Protein AF-A0A248K093-F1 (afdb_monomer_lite)

Organism: NCBI:txid1441467

pLDDT: mean 80.36, std 13.35, range [39.16, 92.19]

Secondary structure (DSSP, 8-state):
-EEEEEEE-TTS-EEE--SSPPPSSSEEEEEEEE-TT--HHHHHHHHHHS---TT--EEEHHHHHHHHHHSS-SS---

Foldseek 3Di:
DDKWKWWQAPVRDIDGCPDPDADPGFAIEIEPPDDPPADNVNLRVLSSLQSDDRPHHYDYSVRSVCSSVVVPPDDDDD

Structure (mmCIF, N/CA/C/O backbone):
data_AF-A0A248K093-F1
#
_entry.id   AF-A0A248K093-F1
#
loop_
_atom_site.group_PDB
_atom_site.id
_atom_site.type_symbol
_atom_site.label_atom_id
_atom_site.label_alt_id
_atom_site.label_comp_id
_atom_site.label_asym_id
_atom_site.label_entity_id
_atom_site.label_seq_id
_atom_site.pdbx_PDB_ins_code
_atom_site.Cart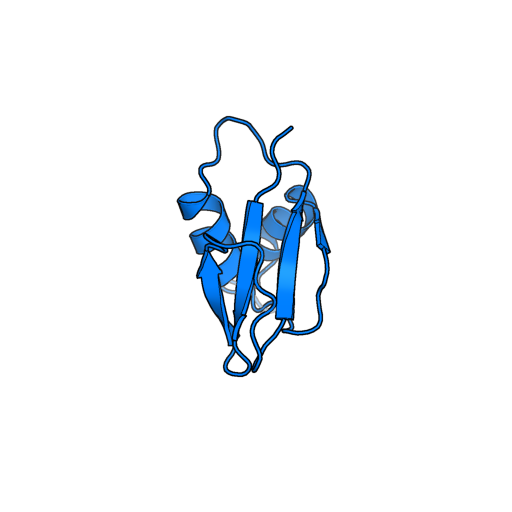n_x
_atom_site.Cartn_y
_atom_site.Cartn_z
_atom_site.occupancy
_atom_site.B_iso_or_equiv
_atom_site.auth_seq_id
_atom_site.auth_comp_id
_atom_site.auth_asym_id
_atom_site.auth_atom_id
_atom_site.pdbx_PDB_model_num
ATOM 1 N N . MET A 1 1 ? -8.579 11.662 -6.227 1.00 66.69 1 MET A N 1
ATOM 2 C CA . MET A 1 1 ? -7.336 10.882 -6.069 1.00 66.69 1 MET A CA 1
ATOM 3 C C . MET A 1 1 ? -7.229 10.500 -4.613 1.00 66.69 1 MET A C 1
ATOM 5 O O . MET A 1 1 ? -7.330 11.379 -3.762 1.00 66.69 1 MET A O 1
ATOM 9 N N . THR A 1 2 ? -7.139 9.205 -4.337 1.00 85.69 2 THR A N 1
ATOM 10 C CA . THR A 1 2 ? 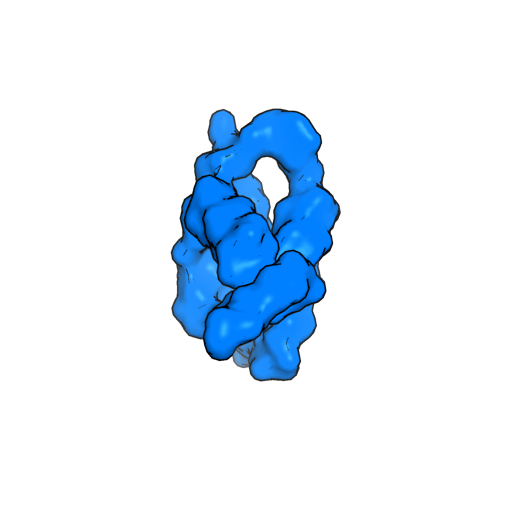-6.946 8.680 -2.983 1.00 85.69 2 THR A CA 1
ATOM 11 C C . THR A 1 2 ? -5.473 8.351 -2.769 1.00 85.69 2 THR A C 1
ATOM 13 O O . THR A 1 2 ? -4.702 8.182 -3.719 1.00 85.69 2 THR A O 1
ATOM 16 N N . HIS A 1 3 ? -5.069 8.304 -1.504 1.00 88.69 3 HIS A N 1
ATOM 17 C CA . HIS A 1 3 ? -3.735 7.878 -1.107 1.00 88.69 3 HIS A CA 1
ATOM 18 C C . HIS A 1 3 ? -3.892 6.719 -0.132 1.00 88.69 3 HIS A C 1
ATOM 20 O O . HIS A 1 3 ? -4.720 6.790 0.778 1.00 88.69 3 HIS A O 1
ATOM 26 N N . HIS A 1 4 ? -3.091 5.677 -0.309 1.00 90.25 4 HIS A N 1
ATOM 27 C CA . HIS A 1 4 ? -3.088 4.510 0.562 1.00 90.25 4 HIS A CA 1
ATOM 28 C C . HIS A 1 4 ? -1.700 4.350 1.161 1.00 90.25 4 HIS A C 1
ATOM 30 O O . HIS A 1 4 ? -0.710 4.287 0.438 1.00 90.25 4 HIS A O 1
ATOM 36 N N . ALA A 1 5 ? -1.621 4.302 2.485 1.00 89.62 5 ALA A N 1
ATOM 37 C CA . ALA A 1 5 ? -0.369 4.047 3.176 1.00 89.62 5 ALA A CA 1
ATOM 38 C C . ALA A 1 5 ? -0.248 2.552 3.490 1.00 89.62 5 ALA A C 1
ATOM 40 O O . ALA A 1 5 ? -1.186 1.919 3.979 1.00 89.62 5 ALA A O 1
ATOM 41 N N . LEU A 1 6 ? 0.920 2.000 3.190 1.00 89.94 6 LEU A N 1
ATOM 42 C CA . LEU A 1 6 ? 1.300 0.615 3.411 1.00 89.94 6 LEU A CA 1
ATOM 43 C C . LEU A 1 6 ? 2.537 0.590 4.310 1.00 89.94 6 LEU A C 1
ATOM 45 O O . LEU A 1 6 ? 3.425 1.431 4.189 1.00 89.94 6 LEU A O 1
ATOM 49 N N . ILE A 1 7 ? 2.612 -0.389 5.196 1.00 89.50 7 ILE A N 1
ATOM 50 C CA . ILE A 1 7 ? 3.793 -0.667 6.005 1.00 89.50 7 ILE A CA 1
ATOM 51 C C . ILE A 1 7 ? 4.570 -1.791 5.328 1.00 89.50 7 ILE A C 1
ATOM 53 O O . ILE A 1 7 ? 4.000 -2.832 5.009 1.00 89.50 7 ILE A O 1
ATOM 57 N N . ILE A 1 8 ? 5.870 -1.579 5.126 1.00 88.06 8 ILE A N 1
ATOM 58 C CA . ILE A 1 8 ? 6.810 -2.593 4.650 1.00 88.06 8 ILE A CA 1
ATOM 59 C C . ILE A 1 8 ? 7.675 -3.023 5.830 1.00 88.06 8 ILE A C 1
ATOM 61 O O . ILE A 1 8 ? 8.510 -2.253 6.303 1.00 88.06 8 ILE A O 1
ATOM 65 N N . ALA A 1 9 ? 7.492 -4.250 6.306 1.00 85.81 9 ALA A N 1
ATOM 66 C CA . ALA A 1 9 ? 8.376 -4.844 7.300 1.00 85.81 9 ALA A CA 1
ATOM 67 C C . ALA A 1 9 ? 9.776 -5.067 6.708 1.00 85.81 9 ALA A C 1
ATOM 69 O O . ALA A 1 9 ? 9.945 -5.179 5.492 1.00 85.81 9 ALA A O 1
ATOM 70 N N . ARG A 1 10 ? 10.791 -5.209 7.565 1.00 83.19 10 ARG A N 1
ATOM 71 C CA . ARG A 1 10 ? 12.172 -5.479 7.131 1.00 83.19 10 ARG A CA 1
ATOM 72 C C . ARG A 1 10 ? 12.315 -6.751 6.287 1.00 83.19 10 ARG A C 1
ATOM 74 O O . ARG A 1 10 ? 13.159 -6.804 5.399 1.00 83.19 10 ARG A O 1
ATOM 81 N N . ASP A 1 11 ? 11.469 -7.743 6.546 1.00 83.69 11 ASP A N 1
ATOM 82 C CA . ASP A 1 11 ? 11.382 -9.000 5.792 1.00 83.69 11 ASP A CA 1
ATOM 83 C C . ASP A 1 11 ? 10.751 -8.833 4.389 1.00 83.69 11 ASP A C 1
ATOM 85 O O . ASP A 1 11 ? 10.798 -9.732 3.558 1.00 83.69 11 ASP A O 1
ATOM 89 N N . GLY A 1 12 ? 10.177 -7.662 4.088 1.00 81.25 12 GLY A N 1
ATOM 90 C CA . GLY A 1 12 ? 9.454 -7.391 2.841 1.00 81.25 12 GLY A CA 1
ATOM 91 C C . GLY A 1 12 ? 7.957 -7.706 2.912 1.00 81.25 12 GLY A C 1
ATOM 92 O O . GLY A 1 12 ? 7.250 -7.567 1.916 1.00 81.25 12 GLY A O 1
ATOM 93 N N . THR A 1 13 ? 7.449 -8.096 4.084 1.00 87.44 13 THR A N 1
ATOM 94 C CA . THR A 1 13 ? 6.007 -8.260 4.314 1.00 87.44 13 THR A CA 1
ATOM 95 C C . THR A 1 13 ? 5.305 -6.903 4.256 1.00 87.44 13 THR A C 1
ATOM 97 O O . THR A 1 13 ? 5.692 -5.973 4.961 1.00 87.44 13 THR A O 1
ATOM 100 N N . LEU A 1 14 ? 4.253 -6.802 3.439 1.00 88.94 14 LEU A N 1
ATOM 101 C CA . LEU A 1 14 ? 3.438 -5.596 3.298 1.00 88.94 14 LEU A CA 1
ATOM 102 C C . LEU A 1 14 ? 2.122 -5.722 4.061 1.00 88.94 14 LEU A C 1
ATOM 104 O O . LEU A 1 14 ? 1.425 -6.733 3.938 1.00 88.94 14 LEU A O 1
ATOM 108 N N . THR A 1 15 ? 1.751 -4.673 4.787 1.00 90.62 15 THR A N 1
ATOM 109 C CA . THR A 1 15 ? 0.469 -4.565 5.494 1.00 90.62 15 THR A CA 1
ATOM 110 C C . THR A 1 15 ? -0.152 -3.185 5.303 1.00 90.62 15 THR A C 1
ATOM 112 O O . THR A 1 15 ? 0.525 -2.219 4.957 1.00 90.62 15 THR A O 1
ATOM 115 N N . LEU A 1 16 ? -1.465 -3.076 5.500 1.00 90.50 16 LEU A N 1
ATOM 116 C CA . LEU A 1 16 ? -2.151 -1.787 5.454 1.00 90.50 16 LEU A CA 1
ATOM 117 C C . LEU A 1 16 ? -1.786 -0.943 6.672 1.00 90.50 16 LEU A C 1
ATOM 119 O O . LEU A 1 16 ? -1.885 -1.408 7.809 1.00 90.50 16 LEU A O 1
ATOM 123 N N . GLN A 1 17 ? -1.425 0.317 6.435 1.00 87.94 17 GLN A N 1
ATOM 124 C CA . GLN A 1 17 ? -1.243 1.270 7.517 1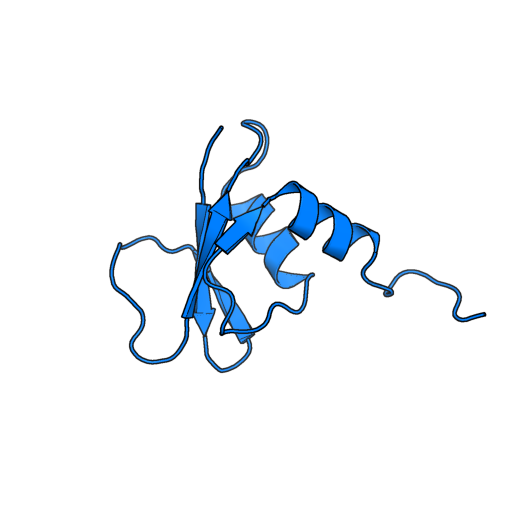.00 87.94 17 GLN A CA 1
ATOM 125 C C . GLN A 1 17 ? -2.616 1.729 8.018 1.00 87.94 17 GLN A C 1
ATOM 127 O O . GLN A 1 17 ? -3.219 2.660 7.488 1.00 87.94 17 GLN A O 1
ATOM 132 N N . THR A 1 18 ? -3.116 1.068 9.058 1.00 79.75 18 THR A N 1
ATOM 133 C CA . THR A 1 18 ? -4.361 1.444 9.745 1.00 79.75 18 THR A CA 1
ATOM 134 C C . THR A 1 18 ? -4.160 2.564 10.762 1.00 79.75 18 THR A C 1
ATOM 136 O O . THR A 1 18 ? -5.116 3.249 11.117 1.00 79.75 18 THR A O 1
ATOM 139 N N . THR A 1 19 ? -2.925 2.784 11.216 1.00 76.19 19 THR A N 1
ATOM 140 C CA . THR A 1 19 ? -2.575 3.833 12.178 1.00 76.19 19 THR A CA 1
ATOM 141 C C . THR A 1 19 ? -1.404 4.665 11.658 1.00 76.19 19 THR A C 1
ATOM 143 O O . THR A 1 19 ? -0.498 4.119 11.039 1.00 76.19 19 THR A O 1
ATOM 146 N N . PRO A 1 20 ? -1.354 5.982 11.922 1.00 70.75 20 PRO A N 1
ATOM 147 C CA . PRO A 1 20 ? -0.250 6.844 11.482 1.00 70.75 20 PRO A CA 1
ATOM 148 C C . PRO A 1 20 ? 1.068 6.597 12.246 1.00 70.75 20 PRO A C 1
ATOM 150 O O . PRO A 1 20 ? 1.963 7.439 12.225 1.00 70.75 20 PRO A O 1
ATOM 153 N N . ALA A 1 21 ? 1.189 5.476 12.961 1.00 72.88 21 ALA A N 1
ATOM 154 C CA . ALA A 1 21 ? 2.387 5.134 13.705 1.00 72.88 21 ALA A CA 1
ATOM 155 C C . ALA A 1 21 ? 3.455 4.603 12.745 1.00 72.88 21 ALA A C 1
ATOM 157 O O . ALA A 1 21 ? 3.229 3.639 12.015 1.00 72.88 21 ALA A O 1
ATOM 158 N N . VAL A 1 22 ? 4.635 5.220 12.774 1.00 71.44 22 VAL A N 1
ATOM 159 C CA . VAL A 1 22 ? 5.788 4.724 12.023 1.00 71.44 22 VAL A CA 1
ATOM 160 C C . VAL A 1 22 ? 6.230 3.402 12.664 1.00 71.44 22 VAL A C 1
ATOM 162 O O . VAL A 1 22 ? 6.483 3.381 13.873 1.00 71.44 22 VAL A O 1
ATOM 165 N N . PRO A 1 23 ? 6.304 2.296 11.904 1.00 71.06 23 PRO A N 1
ATOM 166 C CA . PRO A 1 23 ? 6.752 1.018 12.436 1.00 71.06 23 PRO A CA 1
ATOM 167 C C . PRO A 1 23 ? 8.190 1.146 12.949 1.00 71.06 23 PRO A C 1
ATOM 169 O O . PRO A 1 23 ? 9.037 1.768 12.312 1.00 71.06 23 PRO A O 1
ATOM 172 N N . THR A 1 24 ? 8.474 0.545 14.105 1.00 74.56 24 THR A N 1
ATOM 173 C CA . THR A 1 24 ? 9.828 0.531 14.686 1.00 74.56 24 THR A CA 1
ATOM 174 C C . THR A 1 24 ? 10.803 -0.310 13.855 1.00 74.56 24 THR A C 1
ATOM 176 O O . THR A 1 24 ? 11.998 -0.031 13.852 1.00 74.56 24 THR A O 1
ATOM 179 N N . ASP A 1 25 ? 10.294 -1.314 13.135 1.00 71.38 25 ASP A N 1
ATOM 180 C CA . ASP A 1 25 ? 11.069 -2.208 12.273 1.00 71.38 25 ASP A CA 1
ATOM 181 C C . ASP A 1 25 ? 10.421 -2.259 10.876 1.00 71.38 25 ASP A C 1
ATOM 183 O O . ASP A 1 25 ? 9.411 -2.931 10.664 1.00 71.38 25 ASP A O 1
ATOM 187 N N . GLY A 1 26 ? 10.949 -1.466 9.937 1.00 78.56 26 GLY A N 1
ATOM 188 C CA . GLY A 1 26 ? 10.414 -1.337 8.578 1.00 78.56 26 GLY A CA 1
ATOM 189 C C . GLY A 1 26 ? 10.370 0.100 8.055 1.00 78.56 26 GLY A C 1
ATOM 190 O O . GLY A 1 26 ? 11.054 0.987 8.563 1.00 78.56 26 GLY A O 1
ATOM 191 N N . GLY A 1 27 ? 9.562 0.318 7.018 1.00 86.94 27 GLY A N 1
ATOM 192 C CA . GLY A 1 27 ? 9.314 1.625 6.412 1.00 86.94 27 GLY A CA 1
ATOM 193 C C . GLY A 1 27 ? 7.844 1.824 6.055 1.00 86.94 27 GLY A C 1
ATOM 194 O O . GLY A 1 27 ? 7.100 0.863 5.859 1.00 86.94 27 GLY A O 1
ATOM 195 N N . VAL A 1 28 ? 7.419 3.085 5.978 1.00 87.81 28 VAL A N 1
ATOM 196 C CA . VAL A 1 28 ? 6.085 3.455 5.487 1.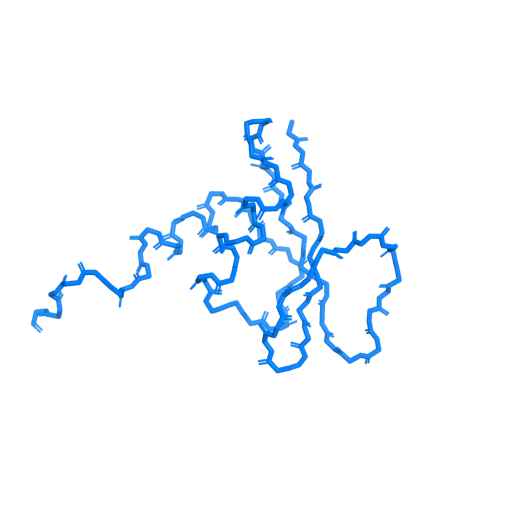00 87.81 28 VAL A CA 1
ATOM 197 C C . VAL A 1 28 ? 6.192 3.796 4.010 1.00 87.81 28 VAL A C 1
ATOM 199 O O . VAL A 1 28 ? 6.922 4.714 3.642 1.00 87.81 28 VAL A O 1
ATOM 202 N N . LEU A 1 29 ? 5.424 3.094 3.184 1.00 88.81 29 LEU A N 1
ATOM 203 C CA . LEU A 1 29 ? 5.257 3.385 1.772 1.00 88.81 29 LEU A CA 1
ATOM 204 C C . LEU A 1 29 ? 3.889 4.009 1.529 1.00 88.81 29 LEU A C 1
ATOM 206 O O . LEU A 1 29 ? 2.854 3.387 1.751 1.00 88.81 29 LEU A O 1
ATOM 210 N N . THR A 1 30 ? 3.877 5.220 0.988 1.00 90.50 30 THR A N 1
ATOM 211 C CA . THR A 1 30 ? 2.630 5.871 0.578 1.00 90.50 30 THR A CA 1
ATOM 212 C C . THR A 1 30 ? 2.400 5.697 -0.917 1.00 90.50 30 THR A C 1
ATOM 214 O O . THR A 1 30 ? 3.173 6.209 -1.727 1.00 90.50 30 THR A O 1
ATOM 217 N N . ILE A 1 31 ? 1.319 5.011 -1.283 1.00 91.12 31 ILE A N 1
ATOM 218 C CA . ILE A 1 31 ? 0.829 4.945 -2.656 1.00 91.12 31 ILE A CA 1
ATOM 219 C C . ILE A 1 31 ? -0.044 6.163 -2.930 1.00 91.12 31 ILE A C 1
ATOM 221 O O . ILE A 1 31 ? -1.085 6.351 -2.297 1.00 91.12 31 ILE A O 1
ATOM 225 N N . THR A 1 32 ? 0.394 7.006 -3.859 1.00 92.19 32 THR A N 1
ATOM 226 C CA . THR A 1 32 ? -0.331 8.212 -4.276 1.00 92.19 32 THR A CA 1
ATOM 227 C C . THR A 1 32 ? -1.000 8.015 -5.630 1.00 92.19 32 THR A C 1
ATOM 229 O O . THR A 1 32 ? -0.681 7.070 -6.347 1.00 92.19 32 THR A O 1
ATOM 232 N N . ASP A 1 33 ? -1.915 8.921 -5.987 1.00 91.62 33 ASP A N 1
ATOM 233 C CA . ASP A 1 33 ? -2.599 8.911 -7.288 1.00 91.62 33 ASP A CA 1
ATOM 234 C C . ASP A 1 33 ? -3.434 7.642 -7.533 1.00 91.62 33 ASP A C 1
ATOM 236 O O . ASP A 1 33 ? -3.489 7.100 -8.633 1.00 91.62 33 ASP A O 1
ATOM 240 N N . CYS A 1 34 ? -4.078 7.124 -6.484 1.00 89.56 34 CYS A N 1
ATOM 241 C CA . CYS A 1 34 ? -4.848 5.900 -6.623 1.00 89.56 34 CYS A CA 1
ATOM 242 C C . CYS A 1 34 ? -6.237 6.182 -7.241 1.00 89.56 34 CYS A C 1
ATOM 244 O O . CYS A 1 34 ? -6.899 7.159 -6.840 1.00 89.56 34 CYS A O 1
ATOM 246 N N . PRO A 1 35 ? -6.683 5.372 -8.225 1.00 90.25 35 PRO A N 1
ATOM 247 C CA . PRO A 1 35 ? -8.026 5.471 -8.786 1.00 90.25 35 PRO A CA 1
ATOM 248 C C . PRO A 1 35 ? -9.085 5.126 -7.735 1.00 90.25 35 PRO A C 1
ATOM 250 O O . PRO A 1 35 ? -8.851 4.293 -6.868 1.00 90.25 35 PRO A O 1
ATOM 253 N N . ALA A 1 36 ? -10.281 5.708 -7.848 1.00 87.06 36 ALA A N 1
ATOM 254 C CA . ALA A 1 36 ? -11.378 5.428 -6.913 1.00 87.06 36 ALA A CA 1
ATOM 255 C C . ALA A 1 36 ? -11.894 3.974 -6.981 1.00 87.06 36 ALA A C 1
ATOM 257 O O . ALA A 1 36 ? -12.454 3.488 -6.005 1.00 87.06 36 ALA A O 1
ATOM 258 N N . ASP A 1 37 ? -11.679 3.293 -8.110 1.00 89.12 37 ASP A N 1
ATOM 259 C CA . ASP A 1 37 ? -11.990 1.870 -8.305 1.00 89.12 37 ASP A CA 1
ATOM 260 C C . ASP A 1 37 ? -11.055 0.925 -7.536 1.00 89.12 37 ASP A C 1
ATOM 262 O O . ASP A 1 37 ? -11.368 -0.250 -7.378 1.00 89.12 37 ASP A O 1
ATOM 266 N N . TRP A 1 38 ? -9.900 1.412 -7.071 1.00 89.69 38 TRP A N 1
ATOM 267 C CA . TRP A 1 38 ? -8.920 0.587 -6.374 1.00 89.69 38 TRP A CA 1
ATOM 268 C C . TRP A 1 38 ? -9.083 0.728 -4.870 1.00 89.69 38 TRP A C 1
ATOM 270 O O . TRP A 1 38 ? -8.917 1.810 -4.301 1.00 89.69 38 TRP A O 1
ATOM 280 N N . THR A 1 39 ? -9.390 -0.386 -4.212 1.00 90.94 39 THR A N 1
ATOM 281 C CA . THR A 1 39 ? -9.436 -0.413 -2.755 1.00 90.94 39 THR A CA 1
ATOM 282 C C . THR A 1 39 ? -8.030 -0.509 -2.177 1.00 90.94 39 THR A C 1
ATOM 284 O O . THR A 1 39 ? -7.067 -0.894 -2.843 1.00 90.94 39 THR A O 1
ATOM 287 N N . ALA A 1 40 ? -7.901 -0.199 -0.889 1.00 88.62 40 ALA A N 1
ATOM 288 C CA . ALA A 1 40 ? -6.627 -0.341 -0.200 1.00 88.62 40 ALA A CA 1
ATOM 289 C C . ALA A 1 40 ? -6.111 -1.798 -0.233 1.00 88.62 40 ALA A C 1
ATOM 291 O O . ALA A 1 40 ? -4.901 -2.017 -0.280 1.00 88.62 40 ALA A O 1
ATOM 292 N N . GLU A 1 41 ? -7.014 -2.786 -0.254 1.00 90.38 41 GLU A N 1
ATOM 293 C CA . GLU A 1 41 ? -6.663 -4.204 -0.365 1.00 90.38 41 GLU A CA 1
ATOM 294 C C . GLU A 1 41 ? -6.149 -4.568 -1.761 1.00 90.38 41 GLU A C 1
ATOM 296 O O . GLU A 1 41 ? -5.126 -5.245 -1.865 1.00 90.38 41 GLU A O 1
ATOM 301 N N . ASP A 1 42 ? -6.780 -4.065 -2.827 1.00 91.31 42 ASP A N 1
ATOM 302 C CA . ASP A 1 42 ? -6.301 -4.266 -4.203 1.00 91.31 42 ASP A CA 1
ATOM 303 C C . ASP A 1 42 ? -4.901 -3.671 -4.391 1.00 91.31 42 ASP A C 1
ATOM 305 O O . ASP A 1 42 ? -4.000 -4.302 -4.950 1.00 91.31 42 ASP A O 1
ATOM 309 N N . VAL A 1 43 ? -4.686 -2.462 -3.864 1.00 89.75 43 VAL A N 1
ATOM 310 C CA . VAL A 1 43 ? -3.383 -1.786 -3.898 1.00 89.75 43 VAL A CA 1
ATOM 311 C C . VAL A 1 43 ? -2.342 -2.561 -3.100 1.00 89.75 43 VAL A C 1
ATOM 313 O O . VAL A 1 43 ? -1.207 -2.699 -3.553 1.00 89.75 43 VAL A O 1
ATOM 316 N N . LEU A 1 44 ? -2.711 -3.091 -1.930 1.00 89.88 44 LEU A N 1
ATOM 317 C CA . LEU A 1 44 ? -1.832 -3.945 -1.136 1.00 89.88 44 LEU A CA 1
ATOM 318 C C . LEU A 1 44 ? -1.456 -5.215 -1.910 1.00 89.88 44 LEU A C 1
ATOM 320 O O . LEU A 1 44 ? -0.282 -5.575 -1.941 1.00 89.88 44 LEU A O 1
ATOM 324 N N . ALA A 1 45 ? -2.420 -5.893 -2.535 1.00 90.12 45 ALA A N 1
ATOM 325 C CA . ALA A 1 45 ? -2.171 -7.100 -3.318 1.00 90.12 45 ALA A CA 1
ATOM 326 C C . ALA A 1 45 ? -1.220 -6.820 -4.493 1.00 90.12 45 ALA A C 1
ATOM 328 O O . ALA A 1 45 ? -0.236 -7.538 -4.677 1.00 90.12 45 ALA A O 1
ATOM 329 N N . LEU A 1 46 ? -1.447 -5.720 -5.213 1.00 88.00 46 LEU A N 1
ATOM 330 C CA . LEU A 1 46 ? -0.570 -5.248 -6.286 1.00 88.00 46 LEU A CA 1
ATOM 331 C C . LEU A 1 46 ? 0.844 -4.932 -5.775 1.00 88.00 46 LEU A C 1
ATOM 333 O O . LEU A 1 46 ? 1.848 -5.287 -6.396 1.00 88.00 46 LEU A O 1
ATOM 337 N N . ALA A 1 47 ? 0.926 -4.282 -4.614 1.00 87.50 47 ALA A N 1
ATOM 338 C CA . ALA A 1 47 ? 2.184 -3.963 -3.962 1.00 87.50 47 ALA A CA 1
ATOM 339 C C . ALA A 1 47 ? 2.943 -5.206 -3.501 1.00 87.50 47 ALA A C 1
ATOM 341 O O . ALA A 1 47 ? 4.162 -5.193 -3.56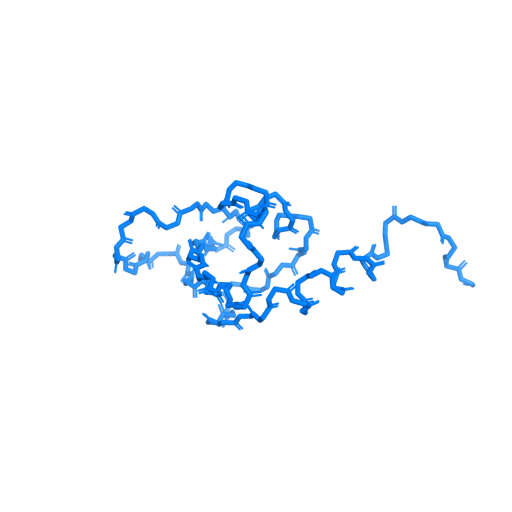9 1.00 87.50 47 ALA A O 1
ATOM 342 N N . ARG A 1 48 ? 2.258 -6.278 -3.087 1.00 87.31 48 ARG A N 1
ATOM 343 C CA . ARG A 1 48 ? 2.875 -7.564 -2.707 1.00 87.31 48 ARG A CA 1
ATOM 344 C C . ARG A 1 48 ? 3.492 -8.302 -3.880 1.00 87.31 48 ARG A C 1
ATOM 346 O O . ARG A 1 48 ? 4.500 -8.977 -3.693 1.00 87.31 48 ARG A O 1
ATOM 353 N N . ASP A 1 49 ? 2.910 -8.162 -5.062 1.00 85.06 49 ASP A N 1
ATOM 354 C CA . ASP A 1 49 ? 3.474 -8.734 -6.281 1.00 85.06 49 ASP A CA 1
ATOM 355 C C . ASP A 1 49 ? 4.743 -7.985 -6.727 1.00 85.06 49 ASP A C 1
ATOM 357 O O . ASP A 1 49 ? 5.737 -8.571 -7.162 1.00 85.06 49 ASP A O 1
ATOM 361 N N . CYS A 1 50 ? 4.765 -6.670 -6.515 1.00 78.50 50 CYS A N 1
ATOM 362 C CA . CYS A 1 50 ? 5.958 -5.867 -6.716 1.00 78.50 50 CYS A CA 1
ATOM 363 C C . CYS A 1 50 ? 6.937 -6.081 -5.550 1.00 78.50 50 CYS A C 1
ATOM 365 O O . CYS A 1 50 ? 6.678 -5.665 -4.430 1.00 78.50 50 CYS A O 1
ATOM 367 N N . ARG A 1 51 ? 8.129 -6.644 -5.777 1.00 73.56 51 ARG A N 1
ATOM 368 C CA . ARG A 1 51 ? 9.188 -6.615 -4.745 1.00 73.56 51 ARG A CA 1
ATOM 369 C C . ARG A 1 51 ? 9.655 -5.173 -4.499 1.00 73.56 51 ARG A C 1
ATOM 371 O O . ARG A 1 51 ? 10.566 -4.677 -5.163 1.00 73.56 51 ARG A O 1
ATOM 378 N N . LEU A 1 52 ? 8.995 -4.480 -3.576 1.00 77.94 52 LEU A N 1
ATOM 379 C CA . LEU A 1 52 ? 9.281 -3.100 -3.195 1.00 77.94 52 LEU A CA 1
ATOM 380 C C . LEU A 1 52 ? 10.359 -3.073 -2.110 1.00 77.94 52 LEU A C 1
ATOM 382 O O . LEU A 1 52 ? 10.370 -3.892 -1.196 1.00 77.94 52 LEU A O 1
ATOM 386 N N . ALA A 1 53 ? 11.287 -2.123 -2.213 1.00 74.62 53 ALA A N 1
ATOM 387 C CA . ALA A 1 53 ? 12.313 -1.938 -1.195 1.00 74.62 53 ALA A CA 1
ATOM 388 C C . ALA A 1 53 ? 11.713 -1.256 0.042 1.00 74.62 53 ALA A C 1
ATOM 390 O O . ALA A 1 53 ? 11.001 -0.261 -0.090 1.00 74.62 53 ALA A O 1
ATOM 391 N N . ALA A 1 54 ? 12.084 -1.724 1.237 1.00 70.19 54 ALA A N 1
ATOM 392 C CA . ALA A 1 54 ? 11.617 -1.173 2.515 1.00 70.19 54 ALA A CA 1
ATOM 393 C C . ALA A 1 54 ? 11.952 0.322 2.725 1.00 70.19 54 ALA A C 1
ATOM 395 O O . ALA A 1 54 ? 11.368 0.968 3.587 1.00 70.19 54 ALA A O 1
ATOM 396 N N . HIS A 1 55 ? 12.864 0.893 1.929 1.00 67.94 55 HIS A N 1
ATOM 397 C CA . HIS A 1 55 ? 13.255 2.308 1.991 1.00 67.94 55 HIS A CA 1
ATOM 398 C C . HIS A 1 55 ? 12.412 3.247 1.113 1.00 67.94 55 HIS A C 1
ATOM 400 O O . HIS A 1 55 ? 12.687 4.446 1.062 1.00 67.94 55 HIS A O 1
ATOM 406 N N . ALA A 1 56 ? 11.418 2.740 0.382 1.00 69.75 56 ALA A N 1
ATOM 407 C CA . ALA A 1 56 ? 10.565 3.587 -0.442 1.00 69.75 56 ALA A CA 1
ATOM 408 C C . ALA A 1 56 ? 9.547 4.344 0.432 1.00 69.75 56 ALA A C 1
ATOM 410 O O . ALA A 1 56 ? 8.664 3.731 1.019 1.00 69.75 56 ALA A O 1
ATOM 411 N N . ALA A 1 57 ? 9.658 5.675 0.490 1.00 79.69 57 ALA A N 1
ATOM 412 C CA . ALA A 1 57 ? 8.743 6.525 1.261 1.00 79.69 57 ALA A CA 1
ATOM 413 C C . ALA A 1 57 ? 7.410 6.786 0.531 1.00 79.69 57 ALA A C 1
ATOM 415 O O . ALA A 1 57 ? 6.341 6.850 1.141 1.00 79.69 57 ALA A O 1
ATOM 416 N N . SER A 1 58 ? 7.458 6.931 -0.795 1.00 88.12 58 SER A N 1
ATOM 417 C CA . SER A 1 58 ? 6.275 7.155 -1.626 1.00 88.12 58 SER A CA 1
ATOM 418 C C . SER A 1 58 ? 6.452 6.601 -3.038 1.00 88.12 58 SER A C 1
ATOM 420 O O . SER A 1 58 ? 7.557 6.564 -3.583 1.00 88.12 58 SER A O 1
ATOM 422 N N . LEU A 1 59 ? 5.348 6.152 -3.634 1.00 88.69 59 LEU A N 1
ATOM 423 C CA . LEU A 1 59 ? 5.303 5.631 -4.995 1.00 88.69 59 LEU A CA 1
ATOM 424 C C . LEU A 1 59 ? 3.950 5.970 -5.624 1.00 88.69 59 LEU A C 1
ATOM 426 O O . LEU A 1 59 ? 2.909 5.736 -5.025 1.00 88.69 59 LEU A O 1
ATOM 430 N N . ALA A 1 60 ? 3.948 6.499 -6.844 1.00 90.75 60 ALA A N 1
ATOM 431 C CA . ALA A 1 60 ? 2.698 6.708 -7.571 1.00 90.75 60 ALA A CA 1
ATOM 432 C C . ALA A 1 60 ? 2.080 5.362 -7.981 1.00 90.75 60 ALA A C 1
ATOM 434 O O . ALA A 1 60 ? 2.805 4.443 -8.375 1.00 90.75 60 ALA A O 1
ATOM 435 N N . PHE A 1 61 ? 0.752 5.265 -7.948 1.00 90.06 61 PHE A N 1
ATOM 436 C CA . PHE A 1 61 ? 0.017 4.068 -8.346 1.00 90.06 61 PHE A CA 1
ATOM 437 C C . PHE A 1 61 ? 0.372 3.624 -9.772 1.00 90.06 61 PHE A C 1
ATOM 439 O O . PHE A 1 61 ? 0.635 2.446 -9.991 1.00 90.06 61 PHE A O 1
ATOM 446 N N . ASP A 1 62 ? 0.505 4.558 -10.718 1.00 89.31 62 ASP A N 1
ATOM 447 C CA . ASP A 1 62 ? 0.950 4.257 -12.087 1.00 89.31 62 ASP A CA 1
ATOM 448 C C . ASP A 1 62 ? 2.318 3.551 -12.124 1.00 89.31 62 ASP A C 1
ATOM 450 O O . ASP A 1 62 ? 2.502 2.562 -12.829 1.00 89.31 62 ASP A O 1
ATOM 454 N N . ARG A 1 63 ? 3.272 3.977 -11.283 1.00 88.38 63 ARG A N 1
ATOM 455 C CA . ARG A 1 63 ? 4.591 3.330 -11.179 1.00 88.38 63 ARG A CA 1
ATOM 456 C C . ARG A 1 63 ? 4.498 1.942 -10.569 1.00 88.38 63 ARG A C 1
ATOM 458 O O . ARG A 1 63 ? 5.263 1.063 -10.962 1.00 88.38 63 ARG A O 1
ATOM 465 N N . LEU A 1 64 ? 3.604 1.756 -9.603 1.00 87.81 64 LEU A N 1
ATOM 466 C CA . LEU A 1 64 ? 3.346 0.449 -9.017 1.00 87.81 64 LEU A CA 1
ATOM 467 C C . LEU A 1 64 ? 2.733 -0.495 -10.056 1.00 87.81 64 LEU A C 1
ATOM 469 O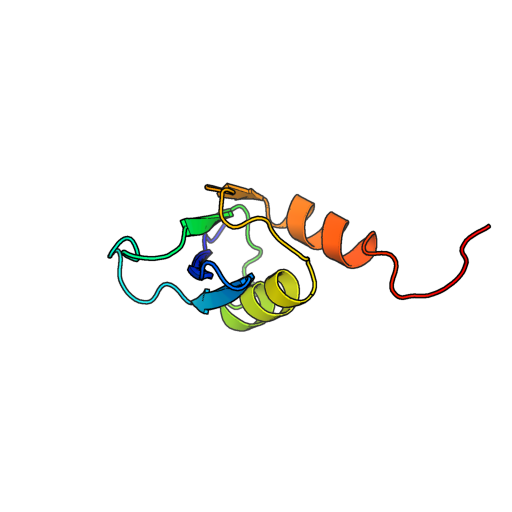 O . LEU A 1 64 ? 3.206 -1.611 -10.234 1.00 87.81 64 LEU A O 1
ATOM 473 N N . LEU A 1 65 ? 1.748 -0.013 -10.808 1.00 87.50 65 LEU A N 1
ATOM 474 C CA . LEU A 1 65 ? 1.106 -0.757 -11.879 1.00 87.50 65 LEU A CA 1
ATOM 475 C C . LEU A 1 65 ? 2.086 -1.080 -13.012 1.00 87.50 65 LEU A C 1
ATOM 477 O O . LEU A 1 65 ? 2.109 -2.206 -13.498 1.00 87.50 65 LEU A O 1
ATOM 481 N N . ALA A 1 66 ? 2.938 -0.133 -13.403 1.00 85.56 66 ALA A N 1
ATOM 482 C CA . ALA A 1 66 ? 3.998 -0.356 -14.380 1.00 85.56 66 ALA A CA 1
ATOM 483 C C . ALA A 1 66 ? 5.008 -1.401 -13.893 1.00 85.56 66 ALA A C 1
ATOM 485 O O . ALA A 1 66 ? 5.455 -2.225 -14.684 1.00 85.56 66 ALA A O 1
ATOM 486 N N . ARG A 1 67 ? 5.339 -1.407 -12.593 1.00 85.00 67 ARG A N 1
ATOM 487 C CA . ARG A 1 67 ? 6.171 -2.453 -11.988 1.00 85.00 67 ARG A CA 1
ATOM 488 C C . ARG A 1 67 ? 5.476 -3.795 -12.008 1.00 85.00 67 ARG A C 1
ATOM 490 O O . ARG A 1 67 ? 6.129 -4.732 -12.403 1.00 85.00 67 ARG A O 1
ATOM 497 N N . HIS A 1 68 ? 4.201 -3.895 -11.653 1.00 83.94 68 HIS A N 1
ATOM 498 C CA . HIS A 1 68 ? 3.463 -5.158 -11.704 1.00 83.94 68 HIS A CA 1
ATOM 499 C C . HIS A 1 68 ? 3.367 -5.697 -13.138 1.00 83.94 68 HIS A C 1
ATOM 501 O O . HIS A 1 68 ? 3.699 -6.845 -13.405 1.00 83.94 68 HIS A O 1
ATOM 507 N N . ARG A 1 69 ? 3.004 -4.835 -14.094 1.00 79.38 69 ARG A N 1
ATOM 508 C CA . ARG A 1 69 ? 2.891 -5.187 -15.521 1.00 79.38 69 ARG A CA 1
ATOM 509 C C . ARG A 1 69 ? 4.243 -5.459 -16.179 1.00 79.38 69 ARG A C 1
ATOM 511 O O . ARG A 1 69 ? 4.301 -6.206 -17.147 1.00 79.38 69 ARG A O 1
ATOM 518 N N . GLY A 1 70 ? 5.304 -4.831 -15.680 1.00 67.62 70 GLY A N 1
ATOM 519 C CA . GLY A 1 70 ? 6.687 -5.043 -16.103 1.00 67.62 70 GLY A CA 1
ATOM 520 C C . GLY A 1 70 ? 7.457 -6.033 -15.226 1.00 67.62 70 GLY A C 1
ATOM 521 O O . GLY A 1 70 ? 8.634 -6.262 -15.490 1.00 67.62 70 GLY A O 1
ATOM 522 N N . SER A 1 71 ? 6.838 -6.597 -14.182 1.00 58.28 71 SER A N 1
ATOM 523 C CA . SER A 1 71 ? 7.457 -7.561 -13.273 1.00 58.28 71 SER A CA 1
ATOM 524 C C . SER A 1 71 ? 7.458 -8.881 -14.010 1.00 58.28 71 SER A C 1
ATOM 526 O O . SER A 1 71 ? 6.429 -9.530 -14.192 1.00 58.28 71 SER A O 1
ATOM 528 N N . CYS A 1 72 ? 8.631 -9.210 -14.529 1.00 50.56 72 CYS A N 1
ATOM 529 C CA . CYS A 1 72 ? 8.941 -10.371 -15.338 1.00 50.56 72 CYS A CA 1
ATOM 530 C C . CYS A 1 72 ? 8.672 -11.696 -14.599 1.00 50.56 72 CYS A C 1
ATOM 532 O O . CYS A 1 72 ? 9.605 -12.400 -14.224 1.00 50.56 72 CYS A O 1
ATOM 534 N N . CYS A 1 73 ? 7.405 -12.066 -14.429 1.00 49.31 73 CYS A N 1
ATOM 535 C CA . CYS A 1 73 ? 6.976 -13.394 -13.980 1.00 49.31 73 CYS A CA 1
ATOM 536 C C . CYS A 1 73 ? 6.007 -14.052 -14.983 1.00 49.31 73 CYS A C 1
ATOM 538 O O . CYS A 1 73 ? 5.315 -15.006 -14.642 1.00 49.31 73 CYS A O 1
ATOM 540 N N . GLY A 1 74 ? 5.966 -13.557 -16.229 1.00 47.00 74 GLY A N 1
ATOM 541 C CA . GLY A 1 74 ? 5.029 -13.983 -17.273 1.00 47.00 74 GLY A CA 1
ATOM 542 C C . GLY A 1 74 ? 5.645 -14.127 -18.670 1.00 47.00 74 GLY A C 1
ATOM 543 O O . GLY A 1 74 ? 5.075 -13.626 -19.628 1.00 47.00 74 GLY A O 1
ATOM 544 N N . GLY A 1 75 ? 6.782 -14.822 -18.789 1.00 45.31 75 GLY A N 1
ATOM 545 C CA . GLY A 1 75 ? 7.212 -15.473 -20.039 1.00 45.31 75 GLY A CA 1
ATOM 546 C C . GLY A 1 75 ? 8.150 -14.682 -20.966 1.00 45.31 75 GLY A C 1
ATOM 547 O O . GLY A 1 75 ? 7.861 -13.560 -21.352 1.00 45.31 75 GLY A O 1
ATOM 548 N N . HIS A 1 76 ? 9.232 -15.350 -21.387 1.00 40.91 76 HIS A N 1
ATOM 549 C CA . HIS A 1 76 ? 10.291 -14.910 -22.314 1.00 40.91 76 HIS A CA 1
ATOM 550 C C . HIS A 1 76 ? 11.339 -13.931 -21.754 1.00 40.91 76 HIS A C 1
ATOM 552 O O . HIS A 1 76 ? 11.350 -12.736 -22.038 1.00 40.91 76 HIS A O 1
ATOM 558 N N . CYS A 1 77 ? 12.329 -14.497 -21.055 1.00 45.69 77 CYS A N 1
ATOM 559 C CA . CYS A 1 77 ? 13.708 -14.103 -21.341 1.00 45.69 77 CYS A CA 1
ATOM 560 C C . CYS A 1 77 ? 13.960 -14.342 -22.839 1.00 45.69 77 CYS A C 1
ATOM 562 O O . CYS A 1 77 ? 13.662 -15.435 -23.328 1.00 45.69 77 CYS A O 1
ATOM 564 N N . GLY A 1 78 ? 14.449 -13.322 -23.544 1.00 39.16 78 GLY A N 1
ATOM 565 C CA . GLY A 1 78 ? 15.134 -13.518 -24.823 1.00 39.16 78 GLY A CA 1
ATOM 566 C C . GLY A 1 78 ? 16.473 -14.221 -24.641 1.00 39.16 78 GLY A C 1
ATOM 567 O O . GLY A 1 78 ? 16.959 -14.276 -23.485 1.00 39.16 78 GLY A O 1
#

Radius of gyration: 12.72 Å; chains: 1; bounding box: 27×26×40 Å

Sequence (78 aa):
MTHHALIIARDGTLTLQTTPAVPTDGGVLTITDCPADWTAEDVLALARDCRLAAHAASLAFDRLLARHRGSCCGGHCG